Protein AF-A0A0G1BAK2-F1 (afdb_monomer)

Nearest PDB structures (foldseek):
  1xlt-assembly3_G  TM=6.464E-01  e=3.085E-01  Rhodospirillum rubrum
  2cdu-assembly1_B  TM=6.479E-01  e=4.325E-01  Fructilactobacillus sanfranciscensis
  6y01-assembly1_CCC  TM=5.683E-01  e=1.364E+00  Rippkaea orientalis PCC 8801
  5f54-assembly1_A  TM=6.892E-01  e=4.927E+00  Deinococcus radiodurans
  6lrd-assembly1_A  TM=6.583E-01  e=7.390E+00  Deinococcus radiodurans

Radius of gyration: 14.42 Å; Cα contacts (8 Å, |Δi|>4): 96; chains: 1; bounding box: 36×32×35 Å

pLDDT: mean 89.87, std 15.03, range [47.03, 98.31]

Structure (mmCIF, N/CA/C/O backbone):
data_AF-A0A0G1BAK2-F1
#
_entry.id   AF-A0A0G1BAK2-F1
#
loop_
_atom_site.group_PDB
_atom_site.id
_atom_site.type_symbol
_atom_site.label_atom_id
_atom_site.label_alt_id
_atom_site.label_comp_id
_atom_site.label_asym_id
_atom_site.label_entity_id
_atom_site.label_seq_id
_atom_site.pdbx_PDB_ins_code
_atom_site.Cartn_x
_atom_site.Cartn_y
_atom_site.Cartn_z
_atom_site.occupancy
_atom_site.B_iso_or_equiv
_atom_site.auth_seq_id
_atom_site.auth_comp_id
_atom_site.auth_asym_id
_atom_site.auth_atom_id
_atom_site.pdbx_PDB_model_num
ATOM 1 N N . MET A 1 1 ? 14.986 24.080 -20.875 1.00 52.16 1 MET A N 1
ATOM 2 C CA . MET A 1 1 ? 14.026 22.967 -21.062 1.00 52.16 1 MET A CA 1
ATOM 3 C C . MET A 1 1 ? 14.869 21.704 -20.989 1.00 52.16 1 MET A C 1
ATOM 5 O O . MET A 1 1 ? 15.767 21.598 -21.803 1.00 52.16 1 MET A O 1
ATOM 9 N N . LEU A 1 2 ? 14.807 20.847 -19.971 1.00 49.97 2 LEU A N 1
ATOM 10 C CA . LEU A 1 2 ? 13.674 20.101 -19.417 1.00 49.97 2 LEU A CA 1
ATOM 11 C C . LEU A 1 2 ? 14.008 19.744 -17.952 1.00 49.97 2 LEU A C 1
ATOM 13 O O . LEU A 1 2 ? 14.946 18.993 -17.770 1.00 49.97 2 LEU A O 1
ATOM 17 N N . ASP A 1 3 ? 13.294 20.248 -16.936 1.00 50.41 3 ASP A N 1
ATOM 18 C CA . ASP A 1 3 ? 13.487 19.792 -15.531 1.00 50.41 3 ASP A CA 1
ATOM 19 C C . ASP A 1 3 ? 12.264 20.045 -14.616 1.00 50.41 3 ASP A C 1
ATOM 21 O O . ASP A 1 3 ? 12.353 20.088 -13.391 1.00 50.41 3 ASP A O 1
ATOM 25 N N . GLY A 1 4 ? 11.075 20.223 -15.202 1.00 47.03 4 GLY A N 1
ATOM 26 C CA . GLY A 1 4 ? 9.846 20.479 -14.436 1.00 47.03 4 GLY A CA 1
ATOM 27 C C . GLY A 1 4 ? 9.093 19.216 -14.003 1.00 47.03 4 GLY A C 1
ATOM 28 O O . GLY A 1 4 ? 8.451 19.212 -12.962 1.00 47.03 4 GLY A O 1
ATOM 29 N N . GLY A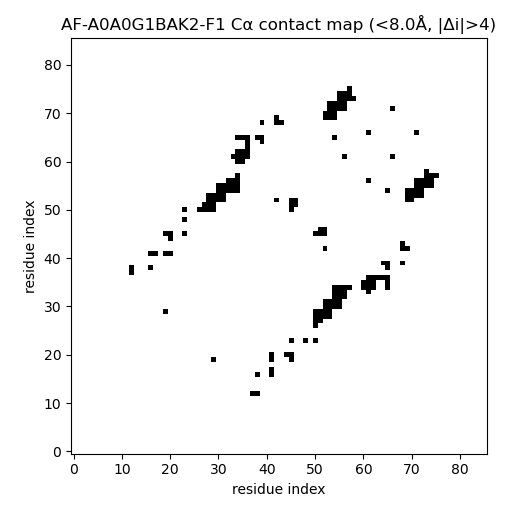 1 5 ? 9.165 18.129 -14.779 1.00 49.16 5 GLY A N 1
ATOM 30 C CA . GLY A 1 5 ? 8.286 16.965 -14.588 1.00 49.16 5 GLY A CA 1
ATOM 31 C C . GLY A 1 5 ? 8.724 15.986 -13.494 1.00 49.16 5 GLY A C 1
ATOM 32 O O . GLY A 1 5 ? 7.877 15.388 -12.837 1.00 49.16 5 GLY A O 1
ATOM 33 N N . TYR A 1 6 ? 10.033 15.830 -13.272 1.00 48.62 6 TYR A N 1
ATOM 34 C CA . TYR A 1 6 ? 10.558 14.837 -12.324 1.00 48.62 6 TYR A CA 1
ATOM 35 C C . TYR A 1 6 ? 10.452 15.303 -10.863 1.00 48.62 6 TYR A C 1
ATOM 37 O O . TYR A 1 6 ? 10.222 14.499 -9.964 1.00 48.62 6 TYR A O 1
ATOM 45 N N . ARG A 1 7 ? 10.553 16.619 -10.627 1.00 49.56 7 ARG A N 1
ATOM 46 C CA . ARG A 1 7 ? 10.437 17.217 -9.288 1.00 49.56 7 ARG A CA 1
ATOM 47 C C . ARG A 1 7 ? 9.018 17.177 -8.721 1.00 49.56 7 ARG A C 1
ATOM 49 O O . ARG A 1 7 ? 8.865 16.934 -7.532 1.00 49.56 7 ARG A O 1
ATOM 56 N N . TRP A 1 8 ? 7.994 17.394 -9.550 1.00 53.66 8 TRP A N 1
ATOM 57 C CA . TRP A 1 8 ? 6.601 17.404 -9.086 1.00 53.66 8 TRP A CA 1
ATOM 58 C C . TRP A 1 8 ? 6.081 16.007 -8.730 1.00 53.66 8 TRP A C 1
ATOM 60 O O . TRP A 1 8 ? 5.374 15.873 -7.738 1.00 53.66 8 TRP A O 1
ATOM 70 N N . LYS A 1 9 ? 6.462 14.972 -9.497 1.00 55.31 9 LYS A N 1
ATOM 71 C CA . LYS A 1 9 ? 6.068 13.582 -9.212 1.00 55.31 9 LYS A CA 1
ATOM 72 C C . LYS A 1 9 ? 6.567 13.109 -7.848 1.00 55.31 9 LYS A C 1
ATOM 74 O O . LYS A 1 9 ? 5.766 12.695 -7.024 1.00 55.31 9 LYS A O 1
ATOM 79 N N . ASN A 1 10 ? 7.869 13.249 -7.599 1.00 59.59 10 ASN A N 1
ATOM 80 C CA . ASN A 1 10 ? 8.462 12.752 -6.360 1.00 59.59 10 ASN A CA 1
ATOM 81 C C . ASN A 1 10 ? 7.958 13.527 -5.127 1.00 59.59 10 ASN A C 1
ATOM 83 O O . ASN A 1 10 ? 7.803 12.960 -4.055 1.00 59.59 10 ASN A O 1
ATOM 87 N N . ASN A 1 11 ? 7.636 14.819 -5.274 1.00 71.50 11 ASN A N 1
ATOM 88 C CA . ASN A 1 11 ? 7.117 15.587 -4.145 1.00 71.50 11 ASN A CA 1
ATOM 89 C C . ASN A 1 11 ? 5.737 15.088 -3.679 1.00 71.50 11 ASN A C 1
ATOM 91 O O . ASN A 1 11 ? 5.514 14.962 -2.480 1.00 71.50 11 ASN A O 1
ATOM 95 N N . LEU A 1 12 ? 4.832 14.754 -4.609 1.00 82.31 12 LEU A N 1
ATOM 96 C CA . LEU A 1 12 ? 3.487 14.302 -4.243 1.00 82.31 12 LEU A CA 1
ATOM 97 C C . LEU A 1 12 ? 3.488 12.901 -3.616 1.00 82.31 12 LEU A C 1
ATOM 99 O O . LEU A 1 12 ? 2.784 12.688 -2.631 1.00 82.31 12 LEU A O 1
ATOM 103 N N . ASP A 1 13 ? 4.273 11.961 -4.154 1.00 87.00 13 ASP A N 1
ATOM 104 C CA . ASP A 1 13 ? 4.353 10.603 -3.599 1.00 87.00 13 ASP A CA 1
ATOM 105 C C . ASP A 1 13 ? 4.949 10.619 -2.182 1.00 87.00 13 ASP A C 1
ATOM 107 O O . ASP A 1 13 ? 4.457 9.915 -1.298 1.00 87.00 13 ASP A O 1
ATOM 111 N N . ILE A 1 14 ? 5.931 11.496 -1.931 1.00 88.81 14 ILE A N 1
ATOM 112 C CA . ILE A 1 14 ? 6.489 11.740 -0.596 1.00 88.81 14 ILE A CA 1
ATOM 113 C C . ILE A 1 14 ? 5.440 12.347 0.345 1.00 88.81 14 ILE A C 1
ATOM 115 O O . ILE A 1 14 ? 5.233 11.818 1.438 1.00 88.81 14 ILE A O 1
ATOM 119 N N . GLU A 1 15 ? 4.775 13.437 -0.047 1.00 92.31 15 GLU A N 1
ATOM 120 C CA . GLU A 1 15 ? 3.754 14.093 0.785 1.00 92.31 15 GLU A CA 1
ATOM 121 C C . GLU A 1 15 ? 2.619 13.123 1.142 1.00 92.31 15 GLU A C 1
ATOM 123 O O . GLU A 1 15 ? 2.241 13.008 2.310 1.00 92.31 15 GLU A O 1
ATOM 128 N N . LEU A 1 16 ? 2.134 12.352 0.163 1.00 94.56 16 LEU A N 1
ATOM 129 C CA . LEU A 1 16 ? 1.105 11.340 0.380 1.00 94.56 16 LEU A CA 1
ATOM 130 C C . LEU A 1 16 ? 1.592 10.227 1.317 1.00 94.56 16 LEU A C 1
ATOM 132 O O . LEU A 1 16 ? 0.870 9.829 2.230 1.00 94.56 16 LEU A O 1
ATOM 136 N N . ALA A 1 17 ? 2.816 9.734 1.119 1.00 94.94 17 ALA A N 1
ATOM 137 C CA . ALA A 1 17 ? 3.428 8.720 1.969 1.00 94.94 17 ALA A CA 1
ATOM 138 C C . ALA A 1 17 ? 3.514 9.159 3.441 1.00 94.94 17 ALA A C 1
ATOM 140 O O . ALA A 1 17 ? 3.212 8.361 4.335 1.00 94.94 17 ALA A O 1
ATOM 141 N N . PHE A 1 18 ? 3.898 10.413 3.697 1.00 95.31 18 PHE A N 1
ATOM 142 C CA . PHE A 1 18 ? 3.914 10.982 5.045 1.00 95.31 18 PHE A CA 1
ATOM 143 C C . PHE A 1 18 ? 2.502 11.095 5.625 1.00 95.31 18 PHE A C 1
ATOM 145 O O . PHE A 1 18 ? 2.248 10.543 6.696 1.00 95.31 18 PHE A O 1
ATOM 152 N N . GLU A 1 19 ? 1.564 11.699 4.891 1.00 96.31 19 GLU A N 1
ATOM 153 C CA . GLU A 1 19 ? 0.186 11.891 5.358 1.00 96.31 19 GLU A CA 1
ATOM 154 C C . GLU A 1 19 ? -0.491 10.555 5.699 1.00 96.31 19 GLU A C 1
ATOM 156 O O . GLU A 1 19 ? -1.162 10.437 6.727 1.00 96.31 19 GLU A O 1
ATOM 161 N N . MET A 1 20 ? -0.277 9.505 4.894 1.00 97.06 20 MET A N 1
ATOM 162 C CA . MET A 1 20 ? -0.800 8.165 5.178 1.00 97.06 20 MET A CA 1
ATOM 163 C C . MET A 1 20 ? -0.324 7.646 6.541 1.00 97.06 20 MET A C 1
ATOM 165 O O . MET A 1 20 ? -1.117 7.090 7.302 1.00 97.06 20 MET A O 1
ATOM 169 N N . VAL A 1 21 ? 0.958 7.815 6.870 1.00 97.75 21 VAL A N 1
ATOM 170 C CA . VAL A 1 21 ? 1.535 7.336 8.136 1.00 97.75 21 VAL A CA 1
ATOM 171 C C . VAL A 1 21 ? 1.116 8.217 9.316 1.00 97.75 21 VAL A C 1
ATOM 173 O O . VAL A 1 21 ? 0.861 7.690 10.406 1.00 97.75 21 VAL A O 1
ATOM 176 N N . ASP A 1 22 ? 1.023 9.528 9.117 1.00 98.06 22 ASP A N 1
ATOM 177 C CA . ASP A 1 22 ? 0.670 10.494 10.162 1.00 98.06 22 ASP A CA 1
ATOM 178 C C . ASP A 1 22 ? -0.810 10.401 10.540 1.00 98.06 22 ASP A C 1
ATOM 180 O O . ASP A 1 22 ? -1.176 10.490 11.714 1.00 98.06 22 ASP A O 1
ATOM 184 N N . THR A 1 23 ? -1.672 10.105 9.569 1.00 97.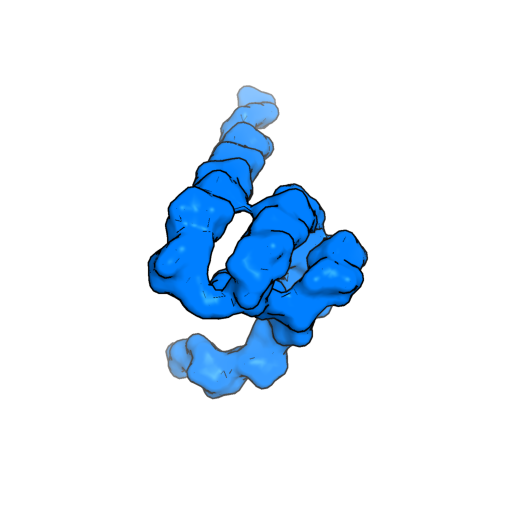50 23 THR A N 1
ATOM 185 C CA . THR A 1 23 ? -3.114 9.937 9.787 1.00 97.50 23 THR A CA 1
ATOM 186 C C . THR A 1 23 ? -3.540 8.509 10.117 1.00 97.50 23 THR A C 1
ATOM 188 O O . THR A 1 23 ? -4.736 8.264 10.258 1.00 97.50 23 THR A O 1
ATOM 191 N N . LYS A 1 24 ? -2.606 7.567 10.315 1.00 97.50 24 LYS A N 1
ATOM 192 C CA . LYS A 1 24 ? -2.916 6.138 10.536 1.00 97.50 24 LYS A CA 1
ATOM 193 C C . LYS A 1 24 ? -3.847 5.833 11.708 1.00 97.50 24 LYS A C 1
ATOM 195 O O . LYS A 1 24 ? -4.505 4.799 11.708 1.00 97.50 24 LYS A O 1
ATOM 200 N N . GLU A 1 25 ? -3.938 6.717 12.698 1.00 97.62 25 GLU A N 1
ATOM 201 C CA . GLU A 1 25 ? -4.881 6.544 13.812 1.00 97.62 25 GLU A CA 1
ATOM 202 C C . GLU A 1 25 ? -6.320 6.941 13.469 1.00 97.62 25 GLU A C 1
ATOM 204 O O . GLU A 1 25 ? -7.237 6.636 14.224 1.00 97.62 25 GLU A O 1
ATOM 209 N N . LYS A 1 26 ? -6.541 7.575 12.315 1.00 98.06 26 LYS A N 1
ATOM 210 C CA . LYS A 1 26 ? -7.864 7.996 11.836 1.00 98.06 26 LYS A CA 1
ATOM 211 C C . LYS A 1 26 ? -8.571 6.926 11.000 1.00 98.06 26 LYS A C 1
ATOM 213 O O . LYS A 1 26 ? -9.703 7.147 10.581 1.00 98.06 26 LYS A O 1
ATOM 218 N N . TYR A 1 27 ? -7.921 5.797 10.722 1.00 97.75 27 TYR A N 1
ATOM 219 C CA . TYR A 1 27 ? -8.490 4.721 9.918 1.00 97.75 27 TYR A CA 1
ATOM 220 C C . TYR A 1 27 ? -8.033 3.342 10.406 1.00 97.75 27 TYR A C 1
ATOM 222 O O . TYR A 1 27 ? -6.945 3.183 10.950 1.00 97.75 27 TYR A O 1
ATOM 230 N N . ASP A 1 28 ? -8.845 2.316 10.145 1.00 98.00 28 ASP A N 1
ATOM 231 C CA . ASP A 1 28 ? -8.466 0.908 10.355 1.00 98.00 28 ASP A CA 1
ATOM 232 C C . ASP A 1 28 ? -7.869 0.273 9.096 1.00 98.00 28 ASP A C 1
ATOM 234 O O . ASP A 1 28 ? -7.217 -0.775 9.135 1.00 98.00 28 ASP A O 1
ATOM 238 N N . THR A 1 29 ? -8.177 0.837 7.927 1.00 98.06 29 THR A N 1
ATOM 239 C CA . THR A 1 29 ? -7.770 0.300 6.628 1.00 98.06 29 THR A CA 1
ATOM 240 C C . THR A 1 29 ? -7.462 1.422 5.650 1.00 98.06 29 THR A C 1
ATOM 242 O O . THR A 1 29 ? -8.338 2.221 5.340 1.00 98.06 29 THR A O 1
ATOM 245 N N . ALA A 1 30 ? -6.234 1.438 5.136 1.00 97.88 30 ALA A N 1
ATOM 246 C CA . ALA A 1 30 ? -5.844 2.290 4.023 1.00 97.88 30 ALA A CA 1
ATOM 247 C C . ALA A 1 30 ? -6.114 1.583 2.687 1.00 97.88 30 ALA A C 1
ATOM 249 O O . ALA A 1 30 ? -5.845 0.387 2.534 1.00 97.88 30 ALA A O 1
ATOM 250 N N . VAL A 1 31 ? -6.603 2.336 1.703 1.00 97.69 31 VAL A N 1
ATOM 251 C CA . VAL A 1 31 ? -6.680 1.901 0.304 1.00 97.69 31 VAL A CA 1
ATOM 252 C C . VAL A 1 31 ? -5.749 2.794 -0.504 1.00 97.69 31 VAL A C 1
ATOM 254 O O . VAL A 1 31 ? -6.050 3.961 -0.730 1.00 97.69 31 VAL A O 1
ATOM 257 N N . LEU A 1 32 ? -4.603 2.252 -0.911 1.00 97.50 32 LEU A N 1
ATOM 258 C CA . LEU A 1 32 ? -3.621 2.961 -1.722 1.00 97.50 32 LEU A CA 1
ATOM 259 C C . LEU A 1 32 ? -3.887 2.682 -3.200 1.00 97.50 32 LEU A C 1
ATOM 261 O O . LEU A 1 32 ? -3.751 1.547 -3.653 1.00 97.50 32 LEU A O 1
ATOM 265 N N . MET A 1 33 ? -4.224 3.721 -3.959 1.00 96.19 33 MET A N 1
ATOM 266 C CA . MET A 1 33 ? -4.339 3.647 -5.415 1.00 96.19 33 MET A CA 1
ATOM 267 C C . MET A 1 33 ? -3.011 4.036 -6.072 1.00 96.19 33 MET A C 1
ATOM 269 O O . MET A 1 33 ? -2.867 5.137 -6.591 1.00 96.19 33 MET A O 1
ATOM 273 N N . SER A 1 34 ? -2.019 3.151 -6.001 1.00 95.69 34 SER A N 1
ATOM 274 C CA . SER A 1 34 ? -0.707 3.345 -6.623 1.00 95.69 34 SER A CA 1
ATOM 275 C C . SER A 1 34 ? -0.019 2.003 -6.864 1.00 95.69 34 SER A C 1
ATOM 277 O O . SER A 1 34 ? -0.340 0.994 -6.236 1.00 95.69 34 SER A O 1
ATOM 279 N N . GLY A 1 35 ? 0.928 1.993 -7.795 1.00 95.50 35 GLY A N 1
ATOM 280 C CA . GLY A 1 35 ? 1.812 0.865 -8.062 1.00 95.50 35 GLY A CA 1
ATOM 281 C C . GLY A 1 35 ? 3.282 1.129 -7.752 1.00 95.50 35 GLY A C 1
ATOM 282 O O . GLY A 1 35 ? 4.106 0.284 -8.098 1.00 95.50 35 GLY A O 1
ATOM 283 N N . ASP A 1 36 ? 3.605 2.286 -7.174 1.00 95.06 36 ASP A N 1
ATOM 284 C CA . ASP A 1 36 ? 4.980 2.754 -7.002 1.00 95.06 36 ASP A CA 1
ATOM 285 C C . ASP A 1 36 ? 5.685 2.081 -5.812 1.00 95.06 36 ASP A C 1
ATOM 287 O O . ASP A 1 36 ? 5.137 1.990 -4.710 1.00 95.06 36 ASP A O 1
ATOM 291 N N . SER A 1 37 ? 6.916 1.614 -6.028 1.00 95.00 37 SER A N 1
ATOM 292 C CA . SER A 1 37 ? 7.749 0.995 -4.994 1.00 95.00 37 SER A CA 1
ATOM 293 C C . SER A 1 37 ? 8.059 1.930 -3.824 1.00 95.00 37 SER A C 1
ATOM 295 O O . SER A 1 37 ? 8.301 1.430 -2.721 1.00 95.00 37 SER A O 1
ATOM 297 N N . ASP A 1 38 ? 7.996 3.252 -4.013 1.00 93.94 38 ASP A N 1
ATOM 298 C CA . ASP A 1 38 ? 8.280 4.245 -2.967 1.00 93.94 38 ASP A CA 1
ATOM 299 C C . ASP A 1 38 ? 7.309 4.145 -1.771 1.00 93.94 38 ASP A C 1
ATOM 301 O O . ASP A 1 38 ? 7.665 4.460 -0.632 1.00 93.94 38 ASP A O 1
ATOM 305 N N . PHE A 1 39 ? 6.118 3.566 -1.972 1.00 97.00 39 PHE A N 1
ATOM 306 C CA . PHE A 1 39 ? 5.153 3.314 -0.896 1.00 97.00 39 PHE A CA 1
ATOM 307 C C . PHE A 1 39 ? 5.469 2.087 -0.027 1.00 97.00 39 PHE A C 1
ATOM 309 O O . PHE A 1 39 ? 4.769 1.850 0.962 1.00 97.00 39 PHE A O 1
ATOM 316 N N . SER A 1 40 ? 6.523 1.322 -0.330 1.00 97.31 40 SER A N 1
ATOM 317 C CA . SER A 1 40 ? 6.892 0.121 0.438 1.00 97.31 40 SER A CA 1
ATOM 318 C C . SER A 1 40 ? 7.099 0.421 1.925 1.00 97.31 40 SER A C 1
ATOM 320 O O . SER A 1 40 ? 6.563 -0.280 2.783 1.00 97.31 40 SER A O 1
ATOM 322 N N . MET A 1 41 ? 7.828 1.496 2.239 1.00 96.69 41 MET A N 1
ATOM 323 C CA . MET A 1 41 ? 8.115 1.874 3.624 1.00 96.69 41 MET A CA 1
ATOM 324 C C . MET A 1 41 ? 6.863 2.387 4.370 1.00 96.69 41 MET A C 1
ATOM 326 O O . MET A 1 41 ? 6.600 1.897 5.474 1.00 96.69 41 MET A O 1
ATOM 330 N N . PRO A 1 42 ? 6.039 3.293 3.801 1.00 97.44 42 PRO A N 1
ATOM 331 C CA .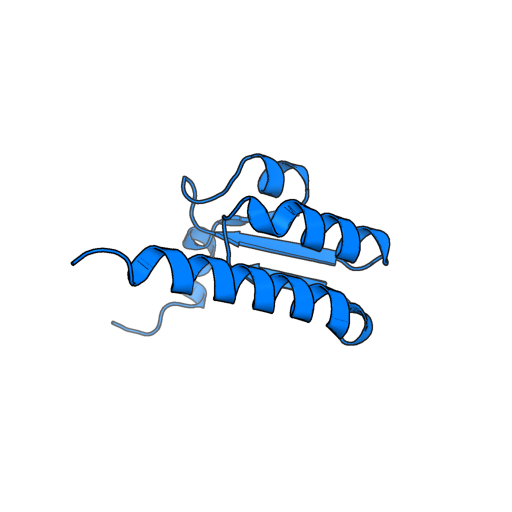 PRO A 1 42 ? 4.740 3.655 4.375 1.00 97.44 42 PRO A CA 1
ATOM 332 C C . PRO A 1 42 ? 3.830 2.453 4.646 1.00 97.44 42 PRO A C 1
ATOM 334 O O . PRO A 1 42 ? 3.248 2.360 5.727 1.00 97.44 42 PRO A O 1
ATOM 337 N N . ILE A 1 43 ? 3.748 1.504 3.706 1.00 98.12 43 ILE A N 1
ATOM 338 C CA . ILE A 1 43 ? 2.968 0.269 3.862 1.00 98.12 43 ILE A CA 1
ATOM 339 C C . ILE A 1 43 ? 3.439 -0.526 5.081 1.00 98.12 43 ILE A C 1
ATOM 341 O O . ILE A 1 43 ? 2.614 -0.925 5.908 1.00 98.12 43 ILE A O 1
ATOM 345 N N . ASP A 1 44 ? 4.750 -0.725 5.225 1.00 98.12 44 ASP A N 1
ATOM 346 C CA . ASP A 1 44 ? 5.314 -1.480 6.344 1.00 98.12 44 ASP A CA 1
ATOM 347 C C . ASP A 1 44 ? 5.030 -0.783 7.686 1.00 98.12 44 ASP A C 1
ATOM 349 O O . ASP A 1 44 ? 4.611 -1.435 8.648 1.00 98.12 44 ASP A O 1
ATOM 353 N N . ARG A 1 45 ? 5.141 0.553 7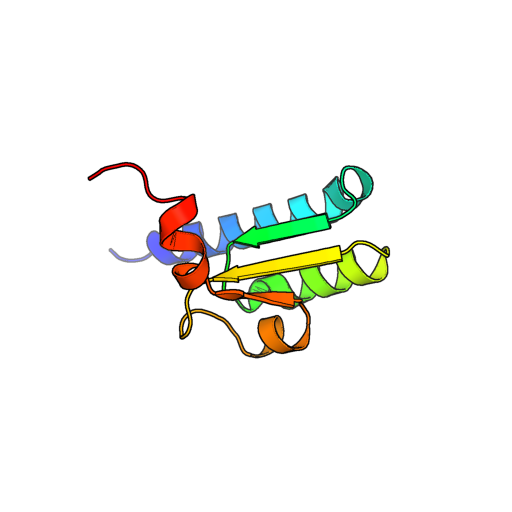.744 1.00 98.06 45 ARG A N 1
ATOM 354 C CA . ARG A 1 45 ? 4.801 1.338 8.945 1.00 98.06 45 ARG A CA 1
ATOM 355 C C . ARG A 1 45 ? 3.327 1.215 9.325 1.00 98.06 45 ARG A C 1
ATOM 357 O O . ARG A 1 45 ? 3.023 0.944 10.486 1.00 98.06 45 ARG A O 1
ATOM 364 N N . ILE A 1 46 ? 2.417 1.371 8.367 1.00 98.19 46 ILE A N 1
ATOM 365 C CA . ILE A 1 46 ? 0.967 1.267 8.596 1.00 98.19 46 ILE A CA 1
ATOM 366 C C . ILE A 1 46 ? 0.604 -0.128 9.116 1.00 98.19 46 ILE A C 1
ATOM 368 O O . ILE A 1 46 ? -0.118 -0.254 10.106 1.00 98.19 46 ILE A O 1
ATOM 372 N N . LYS A 1 47 ? 1.165 -1.181 8.510 1.00 97.69 47 LYS A N 1
ATOM 373 C CA . LYS A 1 47 ? 0.959 -2.563 8.964 1.00 97.69 47 LYS A CA 1
ATOM 374 C C . LYS A 1 47 ? 1.521 -2.815 10.361 1.00 97.69 47 LYS A C 1
ATOM 376 O O . LYS A 1 47 ? 0.876 -3.497 11.152 1.00 97.69 47 LYS A O 1
ATOM 381 N N . SER A 1 48 ? 2.693 -2.262 10.681 1.00 97.88 48 SER A N 1
ATOM 382 C CA . SER A 1 48 ? 3.302 -2.408 12.012 1.00 97.88 48 SER A CA 1
ATOM 383 C C . SER A 1 48 ? 2.457 -1.784 13.128 1.00 97.88 48 SER A C 1
ATOM 385 O O . SER A 1 48 ? 2.469 -2.274 14.252 1.00 97.88 48 SER A O 1
ATOM 387 N N . ALA A 1 49 ? 1.650 -0.770 12.801 1.00 97.75 49 ALA A N 1
ATOM 388 C CA . ALA A 1 49 ? 0.665 -0.174 13.702 1.00 97.75 49 ALA A CA 1
ATOM 389 C C . ALA A 1 49 ? -0.648 -0.986 13.799 1.00 97.75 49 ALA A C 1
ATOM 391 O O 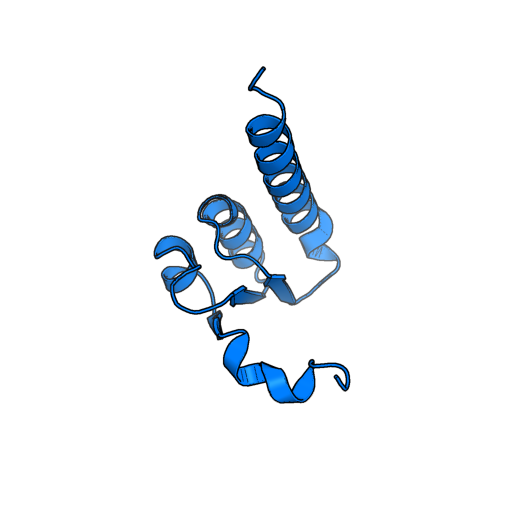. ALA A 1 49 ? -1.655 -0.485 14.296 1.00 97.75 49 ALA A O 1
ATOM 392 N N . GLY A 1 50 ? -0.676 -2.221 13.284 1.00 97.94 50 GLY A N 1
ATOM 393 C CA . GLY A 1 50 ? -1.844 -3.106 13.314 1.00 97.94 50 GLY A CA 1
ATOM 394 C C . GLY A 1 50 ? -2.949 -2.745 12.316 1.00 97.94 50 GLY A C 1
ATOM 395 O O . GLY A 1 50 ? -4.014 -3.363 12.335 1.00 97.94 50 GLY A O 1
ATOM 396 N N . LYS A 1 51 ? -2.722 -1.765 11.434 1.00 98.25 51 LYS A N 1
ATOM 397 C CA . LYS A 1 51 ? -3.704 -1.340 10.429 1.00 98.25 51 LYS A CA 1
ATOM 398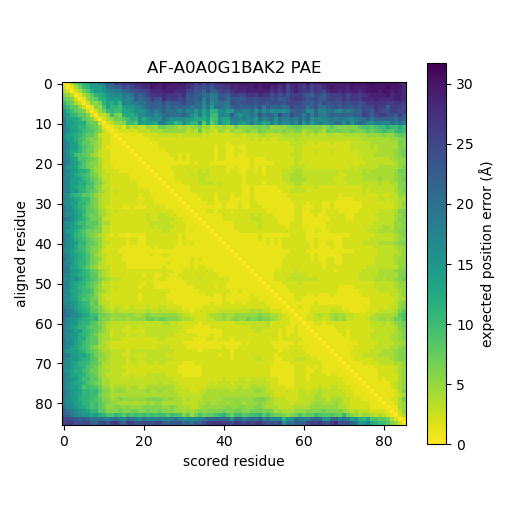 C C . LYS A 1 51 ? -3.642 -2.245 9.197 1.00 98.25 51 LYS A C 1
ATOM 400 O O . LYS A 1 51 ? -2.624 -2.873 8.898 1.00 98.25 51 LYS A O 1
ATOM 405 N N . ARG A 1 52 ? -4.738 -2.301 8.440 1.00 98.12 52 ARG A N 1
ATOM 406 C CA . ARG A 1 52 ? -4.795 -3.029 7.161 1.00 98.12 52 ARG A CA 1
ATOM 407 C C . ARG A 1 52 ? -4.464 -2.096 6.002 1.00 98.12 52 ARG A C 1
ATOM 409 O O . ARG A 1 52 ? -4.760 -0.906 6.053 1.00 98.12 52 ARG A O 1
ATOM 416 N N . ILE A 1 53 ? -3.917 -2.650 4.925 1.00 97.94 53 ILE A N 1
ATOM 417 C CA . ILE A 1 53 ? -3.676 -1.898 3.695 1.00 97.94 53 ILE A CA 1
ATOM 418 C C . ILE A 1 53 ? -3.996 -2.738 2.463 1.00 97.94 53 ILE A C 1
ATOM 420 O O . ILE A 1 53 ? -3.611 -3.908 2.361 1.00 97.94 53 ILE A O 1
ATOM 424 N N . ILE A 1 54 ? -4.750 -2.133 1.550 1.00 98.31 54 ILE A N 1
ATOM 425 C CA . ILE A 1 54 ? -5.106 -2.683 0.245 1.00 98.31 54 ILE A CA 1
ATOM 426 C C . ILE A 1 54 ? -4.448 -1.798 -0.804 1.00 98.31 54 ILE A C 1
ATOM 428 O O . ILE A 1 54 ? -4.604 -0.581 -0.765 1.00 98.31 54 ILE A O 1
ATOM 432 N N . VAL A 1 55 ? -3.737 -2.407 -1.744 1.00 98.19 55 VAL A N 1
ATOM 433 C CA . VAL A 1 55 ? -3.143 -1.707 -2.881 1.00 98.19 55 VAL A CA 1
ATOM 434 C C . VAL A 1 55 ? -3.984 -1.987 -4.119 1.00 98.19 55 VAL A C 1
ATOM 436 O O . VAL A 1 55 ? -4.222 -3.144 -4.473 1.00 98.19 55 VAL A O 1
ATOM 439 N N . ILE A 1 56 ? -4.435 -0.925 -4.778 1.00 98.06 56 ILE A N 1
ATOM 440 C CA . ILE A 1 56 ? -5.182 -0.977 -6.029 1.00 98.06 56 ILE A CA 1
ATOM 441 C C . ILE A 1 56 ? -4.322 -0.371 -7.134 1.00 98.06 56 ILE A C 1
ATOM 443 O O . ILE A 1 56 ? -3.924 0.786 -7.065 1.00 98.06 56 ILE A O 1
ATOM 447 N N . SER A 1 57 ? -4.063 -1.151 -8.178 1.00 97.00 57 SER A N 1
ATOM 448 C CA . SER A 1 57 ? -3.400 -0.678 -9.397 1.00 97.00 57 SER A CA 1
ATOM 449 C C . SER A 1 57 ? -3.767 -1.586 -10.574 1.00 97.00 57 SER A C 1
ATOM 451 O O . SER A 1 57 ? -4.418 -2.614 -10.398 1.00 97.00 57 SER A O 1
ATOM 453 N N . THR A 1 58 ? -3.352 -1.260 -11.791 1.00 95.81 58 THR A N 1
ATOM 454 C CA . THR A 1 58 ? -3.513 -2.134 -12.960 1.00 95.81 58 THR A CA 1
ATOM 455 C C . THR A 1 58 ? -2.357 -3.127 -13.078 1.00 95.81 58 THR A C 1
ATOM 457 O O . THR A 1 58 ? -1.204 -2.777 -12.825 1.00 95.81 58 THR A O 1
ATOM 460 N N . ARG A 1 59 ? -2.631 -4.365 -13.511 1.00 90.44 59 ARG A N 1
ATOM 461 C CA . ARG A 1 59 ? -1.574 -5.366 -13.770 1.00 90.44 59 ARG A CA 1
ATOM 462 C C . ARG A 1 59 ? -0.516 -4.804 -14.726 1.00 90.44 59 ARG A C 1
ATOM 464 O O . ARG A 1 59 ? -0.867 -4.250 -15.763 1.00 90.44 59 ARG A O 1
ATOM 471 N N . GLY A 1 60 ? 0.758 -5.001 -14.394 1.00 91.81 60 GLY A N 1
ATOM 472 C CA . GLY A 1 60 ? 1.891 -4.447 -15.148 1.00 91.81 60 GLY A CA 1
ATOM 473 C C . GLY A 1 60 ? 2.308 -3.040 -14.707 1.00 91.81 60 GLY A C 1
ATOM 474 O O . GLY A 1 60 ? 3.389 -2.600 -15.068 1.00 91.81 60 GLY A O 1
ATOM 475 N N . HIS A 1 61 ? 1.503 -2.378 -13.873 1.00 95.25 61 HIS A N 1
ATOM 476 C CA . HIS A 1 61 ? 1.807 -1.083 -13.263 1.00 95.25 61 HIS A CA 1
ATOM 477 C C . HIS A 1 61 ? 1.788 -1.194 -11.736 1.00 95.25 61 HIS A C 1
ATOM 47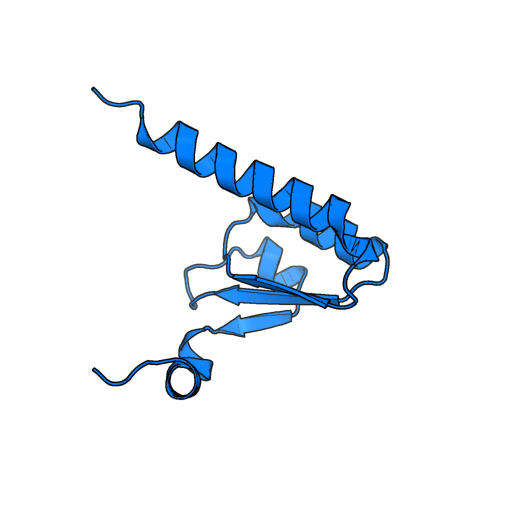9 O O . HIS A 1 61 ? 1.149 -0.403 -11.054 1.00 95.25 61 HIS A O 1
ATOM 485 N N . ILE A 1 62 ? 2.427 -2.228 -11.193 1.00 96.94 62 ILE A N 1
ATOM 486 C CA . ILE A 1 62 ? 2.631 -2.390 -9.753 1.00 96.94 62 ILE A CA 1
ATOM 487 C C . ILE A 1 62 ? 3.987 -3.037 -9.495 1.00 96.94 62 ILE A C 1
ATOM 489 O O . ILE A 1 62 ? 4.353 -3.994 -10.181 1.00 96.94 62 ILE A O 1
ATOM 493 N N . SER A 1 63 ? 4.719 -2.507 -8.518 1.00 97.44 63 SER A N 1
ATOM 494 C CA . SER A 1 63 ? 6.014 -3.036 -8.114 1.00 97.44 63 SER A CA 1
ATOM 495 C C . SER A 1 63 ? 5.882 -4.397 -7.418 1.00 97.44 63 SER A C 1
ATOM 497 O O . SER A 1 63 ? 4.865 -4.725 -6.794 1.00 97.44 63 SER A O 1
ATOM 499 N N . LYS A 1 64 ? 6.938 -5.211 -7.511 1.00 97.19 64 LYS A N 1
ATOM 500 C CA . LYS A 1 64 ? 7.004 -6.508 -6.824 1.00 97.19 64 LYS A CA 1
ATOM 501 C C . LYS A 1 64 ? 7.010 -6.322 -5.306 1.00 97.19 64 LYS A C 1
ATOM 503 O O . LYS A 1 64 ? 6.367 -7.102 -4.608 1.00 97.19 64 LYS A O 1
ATOM 508 N N . GLU A 1 65 ? 7.659 -5.265 -4.811 1.00 97.25 65 GLU A N 1
ATOM 509 C CA . GLU A 1 65 ? 7.697 -4.948 -3.383 1.00 97.25 65 GLU A CA 1
ATOM 510 C C . GLU A 1 65 ? 6.298 -4.741 -2.798 1.00 97.25 65 GLU A C 1
ATOM 512 O O . GLU A 1 65 ? 6.033 -5.213 -1.689 1.00 97.25 65 GLU A O 1
ATOM 517 N N . LEU A 1 66 ? 5.402 -4.071 -3.535 1.00 97.44 66 LEU A N 1
ATOM 518 C CA . LEU A 1 66 ? 4.032 -3.835 -3.080 1.00 97.44 66 LEU A CA 1
ATOM 519 C C . LEU A 1 66 ? 3.201 -5.122 -3.067 1.00 97.44 66 LEU A C 1
ATOM 521 O O . LEU A 1 66 ? 2.447 -5.355 -2.119 1.00 97.44 66 LEU A O 1
ATOM 525 N N . LEU A 1 67 ? 3.362 -5.974 -4.087 1.00 97.00 67 LEU A N 1
ATOM 526 C CA . LEU A 1 67 ? 2.673 -7.268 -4.180 1.00 97.00 67 LEU A CA 1
ATOM 527 C C . LEU A 1 67 ? 3.033 -8.208 -3.023 1.00 97.00 67 LEU A C 1
ATOM 529 O O . LEU A 1 67 ? 2.187 -8.973 -2.567 1.00 97.00 67 LEU A O 1
ATOM 533 N N . GLU A 1 68 ? 4.275 -8.150 -2.545 1.00 96.62 68 GLU A N 1
ATOM 534 C CA . GLU A 1 68 ? 4.749 -8.960 -1.418 1.00 96.62 68 GLU A CA 1
ATOM 535 C C . GLU A 1 68 ? 4.273 -8.416 -0.059 1.00 96.62 68 GLU A C 1
ATOM 537 O O . GLU A 1 68 ? 4.174 -9.167 0.912 1.00 96.62 68 GLU A O 1
ATOM 542 N N . ARG A 1 69 ? 3.952 -7.118 0.030 1.00 96.50 69 ARG A N 1
ATOM 543 C CA . ARG A 1 69 ? 3.622 -6.449 1.299 1.00 96.50 69 ARG A CA 1
ATOM 544 C C . ARG A 1 69 ? 2.134 -6.311 1.569 1.00 96.50 69 ARG A C 1
ATOM 546 O O . ARG A 1 69 ? 1.746 -6.294 2.738 1.00 96.50 69 ARG A O 1
ATOM 553 N N . ALA A 1 70 ? 1.294 -6.187 0.551 1.00 96.62 70 ALA A N 1
ATOM 554 C CA . ALA A 1 70 ? -0.101 -5.804 0.738 1.00 96.62 70 ALA A CA 1
ATOM 555 C C . ALA A 1 70 ? -1.070 -6.665 -0.070 1.00 96.62 70 ALA A C 1
ATOM 557 O O . ALA A 1 70 ? -0.717 -7.295 -1.066 1.00 96.62 70 ALA A O 1
ATOM 558 N N . LYS A 1 71 ? -2.343 -6.658 0.341 1.00 97.19 71 LYS A N 1
ATOM 559 C CA . LYS A 1 71 ? -3.406 -7.249 -0.472 1.00 97.19 71 LYS A CA 1
ATOM 560 C C . LYS A 1 71 ? -3.554 -6.426 -1.752 1.00 97.19 71 LYS A C 1
ATOM 562 O O . LYS A 1 71 ? -3.883 -5.247 -1.676 1.00 97.19 71 LYS A O 1
ATOM 567 N N . TYR A 1 72 ? -3.369 -7.061 -2.904 1.00 97.81 72 TYR A N 1
ATOM 568 C CA . TYR A 1 72 ? -3.505 -6.419 -4.210 1.00 97.81 72 TYR A CA 1
ATOM 569 C C . TYR A 1 72 ? -4.888 -6.645 -4.831 1.00 97.81 72 TYR A C 1
ATOM 571 O O . TYR A 1 72 ? -5.395 -7.771 -4.868 1.00 97.81 72 TYR A O 1
ATOM 579 N N . VAL A 1 73 ? -5.473 -5.577 -5.371 1.00 97.75 73 VAL A N 1
ATOM 580 C CA . VAL A 1 73 ? -6.665 -5.624 -6.221 1.00 97.75 73 VAL A CA 1
ATOM 581 C C . VAL A 1 73 ? -6.331 -4.991 -7.567 1.00 97.75 73 VAL A C 1
ATOM 583 O O . VAL A 1 73 ? -5.936 -3.832 -7.654 1.00 97.75 73 VAL A O 1
ATOM 586 N N . ASP A 1 74 ? -6.513 -5.758 -8.639 1.00 96.94 74 ASP A N 1
ATOM 587 C CA . ASP A 1 74 ? -6.390 -5.227 -9.993 1.00 96.94 74 ASP A CA 1
ATOM 5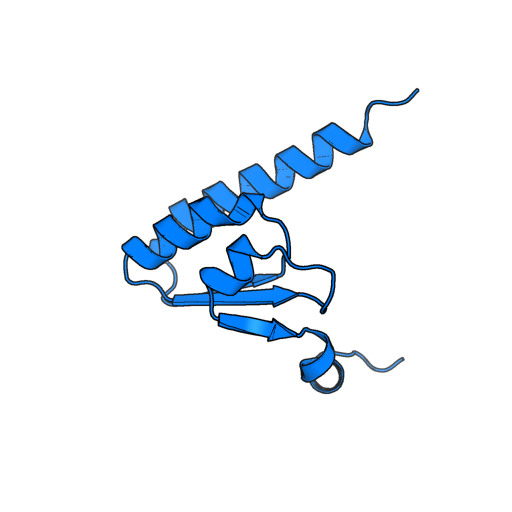88 C C . ASP A 1 74 ? -7.580 -4.314 -10.294 1.00 96.94 74 ASP A C 1
ATOM 590 O O . ASP A 1 74 ? -8.714 -4.792 -10.339 1.00 96.94 74 ASP A O 1
ATOM 594 N N . LEU A 1 75 ? -7.322 -3.023 -10.525 1.00 96.31 75 LEU A N 1
ATOM 595 C CA . LEU A 1 75 ? -8.343 -1.999 -10.790 1.00 96.31 75 LEU A CA 1
ATOM 596 C C . LEU A 1 75 ? -9.308 -2.414 -11.911 1.00 96.31 75 LEU A C 1
ATOM 598 O O . LEU A 1 75 ? -10.491 -2.089 -11.891 1.00 96.31 75 LEU A O 1
ATOM 602 N N . ARG A 1 76 ? -8.822 -3.193 -12.881 1.00 94.19 76 ARG A N 1
ATOM 603 C CA . ARG A 1 76 ? -9.628 -3.666 -14.014 1.00 94.19 76 ARG A CA 1
ATOM 604 C C . ARG A 1 76 ? -10.750 -4.611 -13.588 1.00 94.19 76 ARG A C 1
ATOM 606 O O . ARG A 1 76 ? -11.749 -4.693 -14.293 1.00 94.19 76 ARG A O 1
ATOM 613 N N . LYS A 1 77 ? -10.606 -5.297 -12.448 1.00 95.75 77 LYS A N 1
ATOM 614 C CA . LYS A 1 77 ? -11.639 -6.189 -11.900 1.00 95.75 77 LYS A CA 1
ATOM 615 C C . LYS A 1 77 ? -12.857 -5.426 -11.396 1.00 95.75 77 LYS A C 1
ATOM 617 O O . LYS A 1 77 ? -13.942 -5.978 -11.467 1.00 95.75 77 LYS A O 1
ATOM 622 N N . ILE A 1 78 ? -12.668 -4.185 -10.946 1.00 94.19 78 ILE A N 1
ATOM 623 C CA . ILE A 1 78 ? -13.743 -3.342 -10.404 1.00 94.19 78 ILE A CA 1
ATOM 624 C C . ILE A 1 78 ? -14.253 -2.305 -11.409 1.00 94.19 78 ILE A C 1
ATOM 626 O O . ILE A 1 78 ? -15.069 -1.449 -11.081 1.00 94.19 78 ILE A O 1
ATOM 630 N N . LYS A 1 79 ? -13.778 -2.366 -12.663 1.00 92.88 79 LYS A N 1
ATOM 631 C CA . LYS A 1 79 ? -14.094 -1.388 -13.713 1.00 92.88 79 LYS A CA 1
ATOM 632 C C . LYS A 1 79 ? -15.598 -1.156 -13.852 1.00 92.88 79 LYS A C 1
ATOM 634 O O . LYS A 1 79 ? -16.006 -0.009 -13.949 1.00 92.88 79 LYS A O 1
ATOM 639 N N . HIS A 1 80 ? -16.393 -2.225 -13.867 1.00 93.88 80 HIS A N 1
ATOM 640 C CA . HIS A 1 80 ? -17.843 -2.146 -14.069 1.00 93.88 80 HIS A CA 1
ATOM 641 C C . HIS A 1 80 ? -18.595 -1.526 -12.887 1.00 93.88 80 HIS A C 1
ATOM 643 O O . HIS A 1 80 ? -19.706 -1.045 -13.073 1.00 93.88 80 HIS A O 1
ATOM 649 N N . GLU A 1 81 ? -18.000 -1.514 -11.695 1.00 94.38 81 GLU A N 1
ATOM 650 C CA . GLU A 1 81 ? -18.601 -0.896 -10.512 1.00 94.38 81 GLU A CA 1
ATOM 651 C C . GLU A 1 81 ? -18.294 0.603 -10.423 1.00 94.38 81 GLU A C 1
ATOM 653 O O . GLU A 1 81 ? -19.083 1.357 -9.861 1.00 94.38 81 GLU A O 1
ATOM 658 N N . ILE A 1 82 ? -17.148 1.037 -10.960 1.00 92.00 82 ILE A N 1
ATOM 659 C CA . ILE A 1 82 ? -16.641 2.409 -10.788 1.00 92.00 82 ILE A CA 1
ATOM 660 C C . ILE A 1 82 ? -16.692 3.256 -12.061 1.00 92.00 82 ILE A C 1
ATOM 662 O O . ILE A 1 82 ? -16.491 4.468 -11.993 1.00 92.00 82 ILE A O 1
ATOM 666 N N . CYS A 1 83 ? -16.896 2.646 -13.234 1.00 92.19 83 CYS A N 1
ATOM 667 C CA . CYS A 1 83 ? -16.987 3.404 -14.473 1.00 92.19 83 CYS A CA 1
ATOM 668 C C . CYS A 1 83 ? -18.264 4.248 -14.478 1.00 92.19 83 CYS A C 1
ATOM 670 O O . CYS A 1 83 ? -19.364 3.739 -14.268 1.00 92.19 83 CYS A O 1
ATOM 672 N N . GLN A 1 84 ? -18.122 5.539 -14.763 1.00 90.69 84 GLN A N 1
ATOM 673 C CA . GLN A 1 84 ? -19.262 6.382 -15.103 1.00 90.69 84 GLN A CA 1
ATOM 674 C C . GLN A 1 84 ? -19.672 6.080 -16.549 1.00 90.69 84 GLN A C 1
ATOM 676 O O . GLN A 1 84 ? -18.823 5.695 -17.358 1.00 90.69 84 GLN A O 1
ATOM 681 N N . ALA A 1 85 ? -20.972 6.175 -16.846 1.00 76.81 85 ALA A N 1
ATOM 682 C CA . ALA A 1 85 ? -21.490 5.936 -18.189 1.00 76.81 85 ALA A CA 1
ATOM 683 C C . ALA A 1 85 ? -20.716 6.789 -19.207 1.00 76.81 85 ALA A C 1
ATOM 685 O O . ALA A 1 85 ? -20.501 7.978 -18.970 1.00 76.81 85 ALA A O 1
ATOM 686 N N . SER A 1 86 ? -20.259 6.139 -20.282 1.00 61.50 86 SER A N 1
ATOM 687 C CA . SER A 1 86 ? -19.573 6.785 -21.411 1.00 61.50 86 SER A CA 1
ATOM 688 C C . SER A 1 86 ? -20.453 7.836 -22.073 1.00 61.50 86 SER A C 1
ATOM 690 O O . SER A 1 86 ? -21.662 7.545 -22.230 1.00 61.50 86 SER A O 1
#

Solvent-accessible surface area (backbone atoms only — not comparable to full-atom values): 5144 Å² total; per-residue (Å²): 140,88,79,69,71,69,61,57,54,56,50,50,57,50,53,50,40,50,51,55,52,74,47,45,89,81,49,66,62,51,76,44,81,53,30,62,58,82,48,44,62,41,51,52,54,40,42,74,74,74,32,45,55,37,33,31,29,45,89,93,49,53,34,70,62,43,61,76,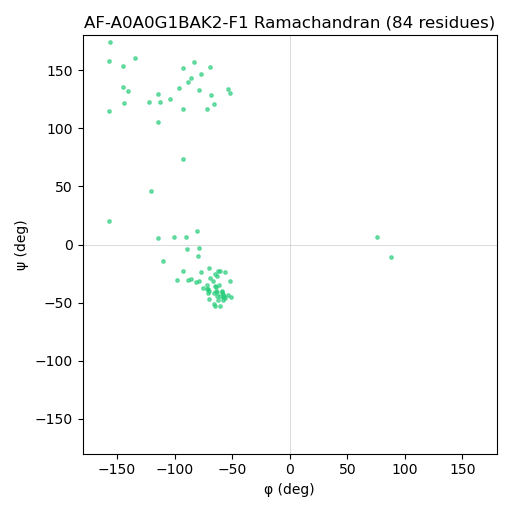72,35,52,73,43,52,47,73,80,48,38,86,81,70,59,71,87,130

Secondary structure (DSSP, 8-state):
---SHHHHHHHHHHHHHHHHHHTGGG-SEEEE----GGGHHHHHHHHHTT-EEEEEE-TTSS-HHHHHHSEEEEGGGGHHHHPPP-

Sequence (86 aa):
MLDGGYRWKNNLDIELAFEMVDTKEKYDTAVLMSGDSDFSMPIDRIKSAGKRIIVISTRGHISKELLERAKYVDLRKIKHEICQAS

Mean predicted aligned error: 5.98 Å

Foldseek 3Di:
DDDDPPVVVVVVVVVVLVCLLVCLVVDQEAEAAAQDPVNLVSLVSSVVVVGAYEYEYAPVRHDPSDVVRHHYDHNVVCCVVPDDDD